Protein AF-A0A838W047-F1 (afdb_monomer)

Foldseek 3Di:
DPPCPDPVVVVVVLVVLLVLLLLLLLLLLQLVLLQCCLVPQCPPVVQKFQQCQPQPPPDPVSVVVSVVRSVVSNVVSVVSNVSSVVSNVVSVPPPPPRLCVVQPLLSQLSSLLSFLVNQQVCLCVCVPPVVSDASGPDPDRVVVSVCSNVVRHVVSNVSSVVSNVVRDPPPDD

Solvent-accessible surface area (backbone atoms only — not comparable to full-atom values): 8596 Å² total; per-residue (Å²): 134,82,84,78,74,52,71,66,58,55,54,50,54,51,51,53,43,50,52,35,42,50,50,11,27,22,30,34,13,32,12,47,39,47,46,48,43,47,49,48,38,36,63,70,64,53,35,34,39,68,35,35,63,74,44,58,63,84,44,72,66,38,35,52,55,30,51,51,48,40,50,51,51,46,51,51,20,48,52,40,27,50,53,10,50,53,33,38,50,58,37,65,72,42,92,61,85,48,68,53,77,73,31,60,50,34,39,52,10,33,20,28,34,20,20,7,49,40,37,38,53,47,44,47,44,34,44,66,70,64,47,28,25,44,69,40,80,55,102,77,33,63,71,50,43,51,47,42,34,46,57,52,5,48,48,28,33,51,52,10,52,52,30,46,63,71,54,59,81,78,80,82,127

pLDDT: mean 85.58, std 13.27, range [42.34, 98.31]

Mean predicted aligned error: 7.21 Å

Sequence (173 aa):
MANNVNENDYRLGENVNRRKSTASAILIGIGLAGLIDIIIFHAILQWHHTSSNIIIPNTIESLQMNLVHDGAFLAFSLIITIAGIILLWNASSSNNKNSLLSNKRSFMGFILIGFGGFNVIEGIINHHLLEMHHVIDVANPLAFDITFLVVGGLAFLVTGSILLRSGKPQLKS

Nearest PDB structures (foldseek):
  7uwa-assembly1_m  TM=3.644E-01  e=7.469E+00  Citrus x limon

Secondary structure (DSSP, 8-state):
------HHHHHHHHHHHHHHHHHHHHHHHHHHHHHHHIIIIIIIS-S--TTTTTS---SHHHHHHHHHHHHHHHHHHHHHHHHHHHHHHHHHSSSS--HHHH-HHHHHHHHHHHHHHHHHHHIIIIIIIS-S--SS-SS--HHHHHHIIIIIIIHHHHHHHHHHHTTS-----

Radius of gyration: 20.34 Å; Cα contacts (8 Å, |Δi|>4): 243; chai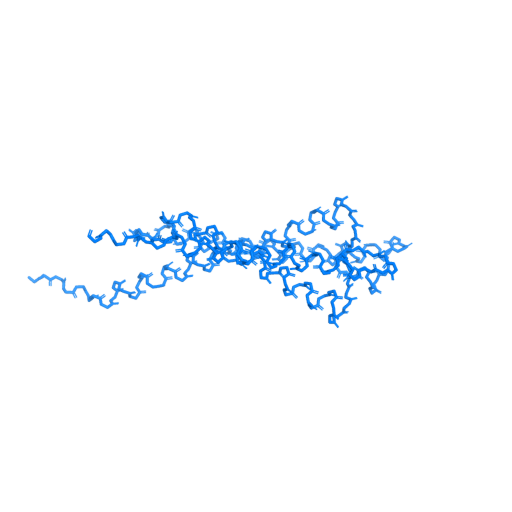ns: 1; bounding box: 53×31×70 Å

Structure (mmCIF, N/CA/C/O backbone):
data_AF-A0A838W047-F1
#
_entry.id   AF-A0A838W047-F1
#
loop_
_atom_site.group_PDB
_atom_site.id
_atom_site.type_symbol
_atom_site.label_atom_id
_atom_site.label_alt_id
_atom_site.label_comp_id
_atom_site.label_asym_id
_atom_site.label_entity_id
_atom_site.label_seq_id
_atom_site.pdbx_PDB_ins_code
_atom_site.Cartn_x
_atom_site.Cartn_y
_atom_site.Cartn_z
_atom_site.occupancy
_atom_site.B_iso_or_equiv
_atom_site.auth_seq_id
_atom_site.auth_comp_id
_atom_site.auth_asym_id
_atom_site.auth_atom_id
_atom_site.pdbx_PDB_model_num
ATOM 1 N N . MET A 1 1 ? -19.870 18.155 46.124 1.00 45.88 1 MET A N 1
ATOM 2 C CA . MET A 1 1 ? -19.888 18.606 44.717 1.00 45.88 1 MET A CA 1
ATOM 3 C C . MET A 1 1 ? -19.296 17.493 43.871 1.00 45.88 1 MET A C 1
ATOM 5 O O . MET A 1 1 ? -18.084 17.348 43.837 1.00 45.88 1 MET A O 1
ATOM 9 N N . ALA A 1 2 ? -20.141 16.628 43.309 1.00 48.25 2 ALA A N 1
ATOM 10 C CA . ALA A 1 2 ? -19.683 15.596 42.387 1.00 48.25 2 ALA A CA 1
ATOM 11 C C . ALA A 1 2 ? -19.338 16.275 41.057 1.00 48.25 2 ALA A C 1
ATOM 13 O O . ALA A 1 2 ? -20.167 17.001 40.510 1.00 48.25 2 ALA A O 1
ATOM 14 N N . ASN A 1 3 ? -18.102 16.088 40.593 1.00 52.97 3 ASN A N 1
ATOM 15 C CA . ASN A 1 3 ? -17.636 16.569 39.300 1.00 52.97 3 ASN A CA 1
ATOM 16 C C . ASN A 1 3 ? -18.537 15.991 38.210 1.00 52.97 3 ASN A C 1
ATOM 18 O O . ASN A 1 3 ? -18.455 14.808 37.886 1.00 52.97 3 ASN A O 1
ATOM 22 N N . ASN A 1 4 ? -19.396 16.842 37.660 1.00 57.03 4 ASN A N 1
ATOM 23 C CA . ASN A 1 4 ? -20.220 16.554 36.500 1.00 57.03 4 ASN A CA 1
ATOM 24 C C . ASN A 1 4 ? -19.309 16.632 35.265 1.00 57.03 4 ASN A C 1
ATOM 26 O O . ASN A 1 4 ? -19.393 17.567 34.472 1.00 57.03 4 ASN A O 1
ATOM 30 N N . VAL A 1 5 ? -18.331 15.721 35.176 1.00 62.81 5 VAL A N 1
ATOM 31 C CA . VAL A 1 5 ? -17.528 15.574 33.963 1.00 62.81 5 VAL A CA 1
ATOM 32 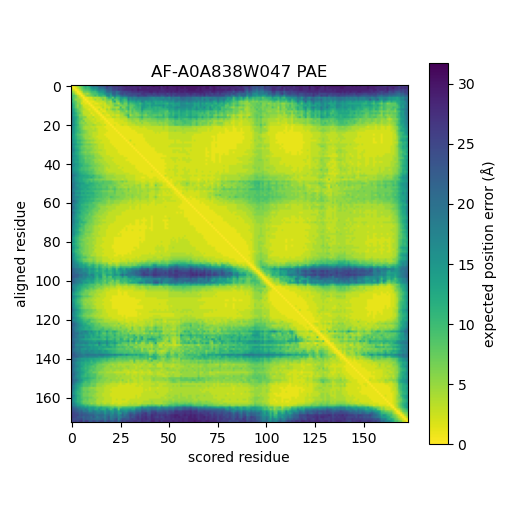C C . VAL A 1 5 ? -18.517 15.195 32.870 1.00 62.81 5 VAL A C 1
ATOM 34 O O . VAL A 1 5 ? -19.205 14.180 32.965 1.00 62.81 5 VAL A O 1
ATOM 37 N N . ASN A 1 6 ? -18.665 16.095 31.906 1.00 73.44 6 ASN A N 1
ATOM 38 C CA . ASN A 1 6 ? -19.769 16.114 30.966 1.00 73.44 6 ASN A CA 1
ATOM 39 C C . ASN A 1 6 ? -19.733 14.823 30.136 1.00 73.44 6 ASN A C 1
ATOM 41 O O . ASN A 1 6 ? -18.725 14.520 29.502 1.00 73.44 6 ASN A O 1
ATOM 45 N N . GLU A 1 7 ? -20.821 14.053 30.118 1.00 72.75 7 GLU A N 1
ATOM 46 C CA . GLU A 1 7 ? -20.932 12.808 29.336 1.00 72.75 7 GLU A CA 1
ATOM 47 C C . GLU A 1 7 ? -20.565 13.030 27.851 1.00 72.75 7 GLU A C 1
ATOM 49 O O . GLU A 1 7 ? -20.013 12.157 27.177 1.00 72.75 7 GLU A O 1
ATOM 54 N N . ASN A 1 8 ? -20.785 14.256 27.367 1.00 77.19 8 ASN A N 1
ATOM 55 C CA . ASN A 1 8 ? -20.385 14.721 26.044 1.00 77.19 8 ASN A CA 1
ATOM 56 C C . ASN A 1 8 ? -18.862 14.696 25.811 1.00 77.19 8 ASN A C 1
ATOM 58 O O . ASN A 1 8 ? -18.430 14.292 24.731 1.00 77.19 8 ASN A O 1
ATOM 62 N N . ASP A 1 9 ? -18.047 15.054 26.808 1.00 75.38 9 ASP A N 1
ATOM 63 C CA . ASP A 1 9 ? -16.582 15.088 26.689 1.00 75.38 9 ASP A CA 1
ATOM 64 C C . ASP A 1 9 ? -16.005 13.672 26.575 1.00 75.38 9 ASP A C 1
ATOM 66 O O . ASP A 1 9 ? -15.109 13.414 25.764 1.00 75.38 9 ASP A O 1
ATOM 70 N N . TYR A 1 10 ? -16.581 12.717 27.314 1.00 75.94 10 TYR A N 1
ATOM 71 C CA . TYR A 1 10 ? -16.221 11.302 27.205 1.00 75.94 10 TYR A CA 1
ATOM 72 C C . TYR A 1 10 ? -16.534 10.743 25.816 1.00 75.94 10 TYR A C 1
ATOM 74 O O . TYR A 1 10 ? -15.669 10.126 25.187 1.00 75.94 10 TYR A O 1
ATOM 82 N N . ARG A 1 11 ? -17.740 11.006 25.295 1.00 74.25 11 ARG A N 1
ATOM 83 C CA . ARG A 1 11 ? -18.150 10.550 23.956 1.00 74.25 11 ARG A CA 1
ATOM 84 C C . ARG A 1 11 ? -17.299 11.176 22.852 1.00 74.25 11 ARG A C 1
ATOM 86 O O . ARG A 1 11 ? -16.996 10.506 21.861 1.00 74.25 11 ARG A O 1
ATOM 93 N N . LEU A 1 12 ? -16.900 12.440 22.995 1.00 76.12 12 LEU A N 1
ATOM 94 C CA . LEU A 1 12 ? -16.018 13.104 22.035 1.00 76.12 12 LEU A CA 1
ATOM 95 C C . LEU A 1 12 ? -14.625 12.451 22.030 1.00 76.12 12 LEU A C 1
ATOM 97 O O . LEU A 1 12 ? -14.123 12.081 20.966 1.00 76.12 12 LEU A O 1
ATOM 101 N N . GLY A 1 13 ? -14.038 12.236 23.212 1.00 72.69 13 GLY A N 1
ATOM 102 C CA . GLY A 1 13 ? -12.735 11.584 23.368 1.00 72.69 13 GLY A CA 1
ATOM 103 C C . GLY A 1 13 ? -12.705 10.149 22.830 1.00 72.69 13 GLY A C 1
ATOM 104 O O . GLY A 1 13 ? -11.762 9.766 22.134 1.00 72.69 13 GLY A O 1
ATOM 105 N N . GLU A 1 14 ? -13.760 9.368 23.076 1.00 75.62 14 GLU A N 1
ATOM 106 C CA . GLU A 1 14 ? -13.890 8.002 22.557 1.00 75.62 14 GLU A CA 1
ATOM 107 C C . GLU A 1 14 ? -13.963 7.983 21.019 1.00 75.62 14 GLU A C 1
ATOM 109 O O . GLU A 1 14 ? -13.252 7.215 20.365 1.00 75.62 14 GLU A O 1
ATOM 114 N N . ASN A 1 15 ? -14.750 8.883 20.418 1.00 77.06 15 ASN A N 1
ATOM 115 C CA . ASN A 1 15 ? -14.853 9.001 18.962 1.00 77.06 15 ASN A CA 1
ATOM 116 C C . ASN A 1 15 ? -13.522 9.393 18.310 1.00 77.06 15 ASN A C 1
ATOM 118 O O . ASN A 1 15 ? -13.147 8.820 17.283 1.00 77.06 15 ASN A O 1
ATOM 122 N N . VAL A 1 16 ? -12.793 10.345 18.898 1.00 79.31 16 VAL A N 1
ATOM 123 C CA . VAL A 1 16 ? -11.473 10.763 18.403 1.00 79.31 16 VAL A CA 1
ATOM 124 C C . VAL A 1 16 ? -10.487 9.594 18.449 1.00 79.31 16 VAL A C 1
ATOM 126 O O . VAL A 1 16 ? -9.810 9.321 17.457 1.00 79.31 16 VAL A O 1
ATOM 129 N N . ASN A 1 17 ? -10.441 8.855 19.557 1.00 80.06 17 ASN A N 1
ATOM 130 C CA . ASN A 1 17 ? -9.559 7.695 19.705 1.00 80.06 17 ASN A CA 1
ATOM 131 C C . ASN A 1 17 ? -9.918 6.548 18.754 1.00 80.06 17 ASN A C 1
ATOM 133 O O . ASN A 1 17 ? -9.022 5.904 18.199 1.00 80.06 17 ASN A O 1
ATOM 137 N N . ARG A 1 18 ? -11.212 6.320 18.514 1.00 81.50 18 ARG A N 1
ATOM 138 C CA . ARG A 1 18 ? -11.686 5.327 17.549 1.00 81.50 18 ARG A CA 1
ATOM 139 C C . ARG A 1 18 ? -11.266 5.694 16.126 1.00 81.50 18 ARG A C 1
ATOM 141 O O . ARG A 1 18 ? -10.730 4.847 15.417 1.00 81.50 18 ARG A O 1
ATOM 148 N N . ARG A 1 19 ? -11.437 6.962 15.730 1.00 85.31 19 ARG A N 1
ATOM 149 C CA . ARG A 1 19 ? -10.995 7.472 14.419 1.00 85.31 19 ARG A CA 1
ATOM 150 C C . ARG A 1 19 ? -9.488 7.328 14.235 1.00 85.31 19 ARG A C 1
ATOM 152 O O . ARG A 1 19 ? -9.066 6.849 13.189 1.00 85.31 19 ARG A O 1
ATOM 159 N N . LYS A 1 20 ? -8.690 7.673 15.253 1.00 86.12 20 LYS A N 1
ATOM 160 C CA . LYS A 1 20 ? -7.228 7.492 15.228 1.00 86.12 20 LYS A CA 1
ATOM 161 C C . LYS A 1 20 ? -6.834 6.026 15.040 1.00 86.12 20 LYS A C 1
ATOM 163 O O . LYS A 1 20 ? -5.969 5.749 14.221 1.00 86.12 20 LYS A O 1
ATOM 168 N N . SER A 1 21 ? -7.499 5.097 15.731 1.00 88.44 21 SER A N 1
ATOM 169 C CA . SER A 1 21 ? -7.224 3.657 15.603 1.00 88.44 21 SER A CA 1
ATOM 170 C C . SER A 1 21 ? -7.645 3.076 14.245 1.00 88.44 21 SER A C 1
ATOM 172 O O . SER A 1 21 ? -6.960 2.211 13.702 1.00 88.44 21 SER A O 1
ATOM 174 N N . THR A 1 22 ? -8.751 3.550 13.668 1.00 92.19 22 THR A N 1
ATOM 175 C CA . THR A 1 22 ? -9.137 3.184 12.297 1.00 92.19 22 THR A CA 1
ATOM 176 C C . THR A 1 22 ? -8.135 3.731 11.286 1.00 92.19 22 THR A C 1
ATOM 178 O O . THR A 1 22 ? -7.647 2.980 10.446 1.00 92.19 22 THR A O 1
ATOM 181 N N . ALA A 1 23 ? -7.795 5.018 11.389 1.00 93.88 23 ALA A N 1
ATOM 182 C CA . ALA A 1 23 ? -6.833 5.661 10.502 1.00 93.88 23 ALA A CA 1
ATOM 183 C C . ALA A 1 23 ? -5.459 4.984 10.580 1.00 93.88 23 ALA A C 1
ATOM 185 O O . ALA A 1 23 ? -4.863 4.715 9.544 1.00 93.88 23 ALA A O 1
ATOM 186 N N . SER A 1 24 ? -4.989 4.629 11.782 1.00 95.12 24 SER A N 1
ATOM 187 C CA . SER A 1 24 ? -3.716 3.926 11.947 1.00 95.12 24 SER A CA 1
ATOM 188 C C . SER A 1 24 ? -3.699 2.587 11.213 1.00 95.12 24 SER A C 1
ATOM 190 O O . SER A 1 24 ? -2.744 2.294 10.506 1.00 95.12 24 SER A O 1
ATOM 192 N N . ALA A 1 25 ? -4.763 1.787 11.345 1.00 95.56 25 ALA A N 1
ATOM 193 C CA . ALA A 1 25 ? -4.863 0.489 10.682 1.00 95.56 25 ALA A CA 1
ATOM 194 C C . ALA A 1 25 ? -4.879 0.626 9.152 1.00 95.56 25 ALA A C 1
ATOM 196 O O . ALA A 1 25 ? -4.156 -0.090 8.467 1.00 95.56 25 ALA A O 1
ATOM 197 N N . ILE A 1 26 ? -5.656 1.576 8.624 1.00 97.31 26 ILE A N 1
ATOM 198 C CA . ILE A 1 26 ? -5.739 1.827 7.179 1.00 97.31 26 ILE A CA 1
ATOM 199 C C . ILE A 1 26 ? -4.388 2.294 6.629 1.00 97.31 26 ILE A C 1
ATOM 201 O O . ILE A 1 26 ? -3.931 1.746 5.633 1.00 97.31 26 ILE A O 1
ATOM 205 N N . LEU A 1 27 ? -3.723 3.255 7.283 1.00 97.94 27 LEU A N 1
ATOM 206 C CA . LEU A 1 27 ? -2.410 3.745 6.843 1.00 97.94 27 LEU A CA 1
ATOM 207 C C . LEU A 1 27 ? -1.343 2.649 6.889 1.00 97.94 27 LEU A C 1
ATOM 209 O O . LEU A 1 27 ? -0.553 2.543 5.959 1.00 97.94 27 LEU A O 1
ATOM 213 N N . ILE A 1 28 ? -1.347 1.802 7.923 1.00 97.94 28 ILE A N 1
ATOM 214 C CA . ILE A 1 28 ? -0.470 0.624 7.972 1.00 97.94 28 ILE A CA 1
ATOM 215 C C . ILE A 1 28 ? -0.760 -0.301 6.784 1.00 97.94 28 ILE A C 1
ATOM 217 O O . ILE A 1 28 ? 0.173 -0.751 6.136 1.00 97.94 28 ILE A O 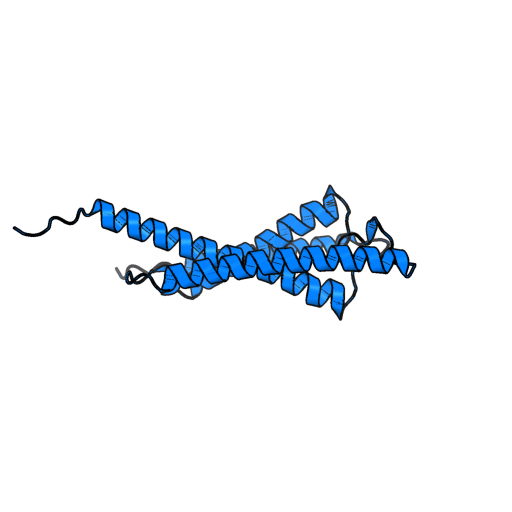1
ATOM 221 N N . GLY A 1 29 ? -2.032 -0.557 6.465 1.00 98.00 29 GLY A N 1
ATOM 222 C CA . GLY A 1 29 ? -2.418 -1.362 5.303 1.00 98.00 29 GLY A CA 1
ATOM 223 C C . GLY A 1 29 ? -1.918 -0.797 3.974 1.00 98.00 29 GLY A C 1
ATOM 224 O O . GLY A 1 29 ? -1.324 -1.531 3.193 1.00 98.00 29 GLY A O 1
ATOM 225 N N . ILE A 1 30 ? -2.114 0.505 3.750 1.00 98.19 30 ILE A N 1
ATOM 226 C CA . ILE A 1 30 ? -1.642 1.221 2.554 1.00 98.19 30 ILE A CA 1
ATOM 227 C C . ILE A 1 30 ? -0.118 1.133 2.445 1.00 98.19 30 ILE A C 1
ATOM 229 O O . ILE A 1 30 ? 0.414 0.749 1.409 1.00 98.19 30 ILE A O 1
ATOM 233 N N . GLY A 1 31 ? 0.585 1.465 3.528 1.00 97.81 31 GLY A N 1
ATOM 234 C CA . GLY A 1 31 ? 2.041 1.438 3.561 1.00 97.81 31 GLY A CA 1
ATOM 235 C C . GLY A 1 31 ? 2.606 0.034 3.340 1.00 97.81 31 GLY A C 1
ATOM 236 O O . GLY A 1 31 ? 3.548 -0.129 2.574 1.00 97.81 31 GLY A O 1
ATOM 237 N N . LEU A 1 32 ? 1.992 -0.995 3.935 1.00 97.81 32 LEU A N 1
ATOM 238 C CA . LEU A 1 32 ? 2.373 -2.390 3.704 1.00 97.81 32 LEU A CA 1
ATOM 239 C C . LEU A 1 32 ? 2.153 -2.826 2.257 1.00 97.81 32 LEU A C 1
ATOM 241 O O . LEU A 1 32 ? 2.977 -3.577 1.750 1.00 97.81 32 LEU A O 1
ATOM 245 N N . ALA A 1 33 ? 1.080 -2.380 1.601 1.00 97.19 33 ALA A N 1
ATOM 246 C CA . ALA A 1 33 ? 0.855 -2.694 0.194 1.00 97.19 33 ALA A CA 1
ATOM 247 C C . ALA A 1 33 ? 1.988 -2.151 -0.678 1.00 97.19 33 ALA A C 1
ATOM 249 O O . ALA A 1 33 ? 2.652 -2.943 -1.338 1.00 97.19 33 ALA A O 1
ATOM 250 N N . GLY A 1 34 ? 2.305 -0.857 -0.567 1.00 96.25 34 GLY A N 1
ATOM 251 C CA . GLY A 1 34 ? 3.412 -0.262 -1.323 1.00 96.25 34 GLY A CA 1
ATOM 252 C C . GLY A 1 34 ? 4.791 -0.834 -0.964 1.00 96.25 34 GLY A C 1
ATOM 253 O O . GLY A 1 34 ? 5.640 -1.007 -1.832 1.00 96.25 34 GLY A O 1
ATOM 254 N N . LEU A 1 35 ? 5.029 -1.198 0.305 1.00 97.19 35 LEU A N 1
ATOM 255 C CA . LEU A 1 35 ? 6.279 -1.850 0.719 1.00 97.19 35 LEU A CA 1
ATOM 256 C C . LEU A 1 35 ? 6.415 -3.275 0.169 1.00 97.19 35 LEU A C 1
ATOM 258 O O . LEU A 1 35 ? 7.506 -3.682 -0.222 1.00 97.19 35 LEU A O 1
ATOM 262 N N . ILE A 1 36 ? 5.337 -4.059 0.174 1.00 96.50 36 ILE A N 1
ATOM 263 C CA . ILE A 1 36 ? 5.363 -5.402 -0.415 1.00 96.50 36 ILE A CA 1
ATOM 264 C C . ILE A 1 36 ? 5.559 -5.290 -1.921 1.00 96.50 36 ILE A C 1
ATOM 266 O O . ILE A 1 36 ? 6.348 -6.049 -2.471 1.00 96.50 36 ILE A O 1
ATOM 270 N N . ASP A 1 37 ? 4.893 -4.334 -2.556 1.00 94.25 37 ASP A N 1
ATOM 271 C CA . ASP A 1 37 ? 4.978 -4.105 -3.990 1.00 94.25 37 ASP A CA 1
ATOM 272 C C . ASP A 1 37 ? 6.416 -3.813 -4.439 1.00 94.25 37 ASP A C 1
ATOM 274 O O . ASP A 1 37 ? 7.010 -4.565 -5.216 1.00 94.25 37 ASP A O 1
ATOM 278 N N . ILE A 1 38 ? 7.057 -2.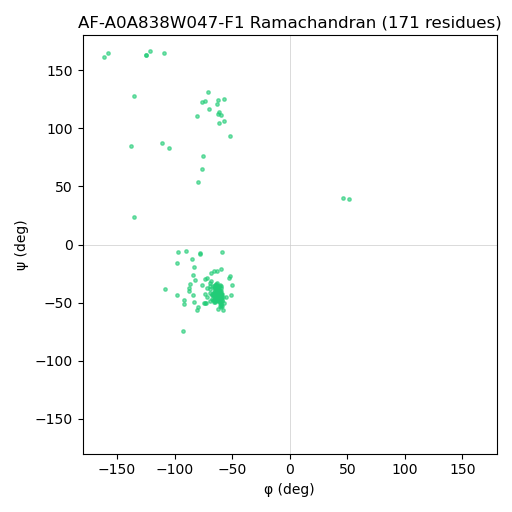831 -3.799 1.00 95.56 38 ILE A N 1
ATOM 279 C CA . ILE A 1 38 ? 8.438 -2.474 -4.126 1.00 95.56 38 ILE A CA 1
ATOM 280 C C . ILE A 1 38 ? 9.439 -3.600 -3.814 1.00 95.56 38 ILE A C 1
ATOM 282 O O . ILE A 1 38 ? 10.389 -3.824 -4.562 1.00 95.56 38 ILE A O 1
ATOM 286 N N . ILE A 1 39 ? 9.254 -4.350 -2.724 1.00 95.75 39 ILE A N 1
ATOM 287 C CA . ILE A 1 39 ? 10.187 -5.428 -2.364 1.00 95.75 39 ILE A CA 1
ATOM 288 C C . ILE A 1 39 ? 10.005 -6.628 -3.295 1.00 95.75 39 ILE A C 1
ATOM 290 O O . ILE A 1 39 ? 10.981 -7.168 -3.814 1.00 95.75 39 ILE A O 1
ATOM 294 N N . ILE A 1 40 ? 8.766 -7.080 -3.474 1.00 95.44 40 ILE A N 1
ATOM 295 C CA . ILE A 1 40 ? 8.475 -8.319 -4.187 1.00 95.44 40 ILE A CA 1
ATOM 296 C C . ILE A 1 40 ? 8.527 -8.087 -5.693 1.00 95.44 40 ILE A C 1
ATOM 298 O O . ILE A 1 40 ? 9.269 -8.796 -6.368 1.00 95.44 40 ILE A O 1
ATOM 302 N N . PHE A 1 41 ? 7.783 -7.118 -6.222 1.00 93.00 41 PHE A N 1
ATOM 303 C CA . PHE A 1 41 ? 7.615 -6.969 -7.665 1.00 93.00 41 PHE A CA 1
ATOM 304 C C . PHE A 1 41 ? 8.709 -6.124 -8.309 1.00 93.00 41 PHE A C 1
ATOM 306 O O . PHE A 1 41 ? 9.219 -6.533 -9.349 1.00 93.00 41 PHE A O 1
ATOM 313 N N . HIS A 1 42 ? 9.151 -5.041 -7.666 1.00 94.06 42 HIS A N 1
ATOM 314 C CA . HIS A 1 42 ? 10.193 -4.185 -8.243 1.00 94.06 42 HIS A CA 1
ATOM 315 C C . HIS A 1 42 ? 11.612 -4.705 -7.974 1.00 94.06 42 HIS A C 1
ATOM 317 O O . HIS A 1 42 ? 12.447 -4.716 -8.873 1.00 94.06 42 HIS A O 1
ATOM 323 N N . ALA A 1 43 ? 11.915 -5.154 -6.750 1.00 94.12 43 ALA A N 1
ATOM 324 C CA . ALA A 1 43 ? 13.286 -5.525 -6.380 1.00 94.12 43 ALA A CA 1
ATOM 325 C C . ALA A 1 43 ? 13.616 -7.012 -6.603 1.00 94.12 43 ALA A C 1
ATOM 327 O O . ALA A 1 43 ? 14.647 -7.332 -7.202 1.00 94.12 43 ALA A O 1
ATOM 328 N N . ILE A 1 44 ? 12.780 -7.928 -6.099 1.00 94.69 44 ILE A N 1
ATOM 329 C CA . ILE A 1 44 ? 13.053 -9.375 -6.165 1.00 94.69 44 ILE A CA 1
ATOM 330 C C . ILE A 1 44 ? 12.697 -9.938 -7.537 1.00 94.69 44 ILE A C 1
ATOM 332 O O . ILE A 1 44 ? 13.531 -10.577 -8.175 1.00 94.69 44 ILE A O 1
ATOM 336 N N . LEU A 1 45 ? 11.448 -9.746 -7.959 1.00 92.62 45 LEU A N 1
ATOM 337 C CA . LEU A 1 45 ? 10.933 -10.313 -9.200 1.00 92.62 45 LEU A CA 1
ATOM 338 C C . LEU A 1 45 ? 11.271 -9.452 -10.416 1.00 92.62 45 LEU A C 1
ATOM 340 O O . LEU A 1 45 ? 11.376 -9.998 -11.512 1.00 92.62 45 LEU A O 1
ATOM 344 N N . GLN A 1 46 ? 11.462 -8.144 -10.211 1.00 91.94 46 GLN A N 1
ATOM 345 C CA . GLN A 1 46 ? 11.760 -7.159 -11.257 1.00 91.94 46 GLN A CA 1
ATOM 346 C C . GLN A 1 46 ? 10.760 -7.236 -12.416 1.00 91.94 46 GLN A C 1
ATOM 348 O O . GLN A 1 46 ? 11.128 -7.170 -13.586 1.00 91.94 46 GLN A O 1
ATOM 353 N N . TRP A 1 47 ? 9.486 -7.459 -12.094 1.00 92.38 47 TRP A N 1
ATOM 354 C CA . TRP A 1 47 ? 8.432 -7.589 -13.100 1.00 92.38 47 TRP A CA 1
ATOM 355 C C . TRP A 1 47 ? 8.059 -6.250 -13.727 1.00 92.38 47 TRP A C 1
ATOM 357 O O . TRP A 1 47 ? 7.649 -6.224 -14.887 1.00 92.38 47 TRP A O 1
ATOM 367 N N . HIS A 1 48 ? 8.214 -5.176 -12.955 1.00 91.62 48 HIS A N 1
ATOM 368 C CA . HIS A 1 48 ? 8.003 -3.801 -13.370 1.00 91.62 48 HIS A CA 1
ATOM 369 C C . HIS A 1 48 ? 8.772 -2.843 -12.456 1.00 91.62 48 HIS A C 1
ATOM 371 O O . HIS A 1 48 ? 9.209 -3.213 -11.365 1.00 91.62 48 HIS A O 1
ATOM 377 N N . 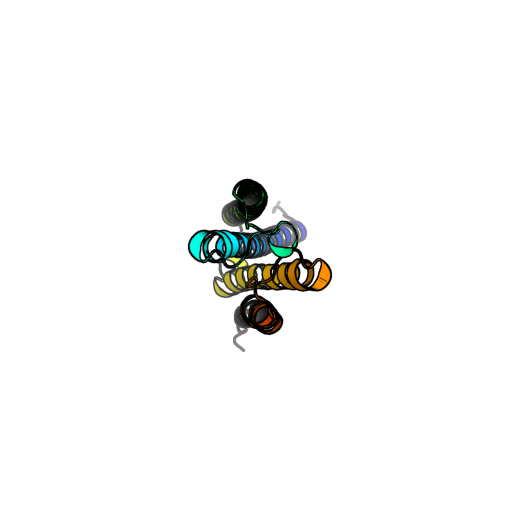HIS A 1 49 ? 8.915 -1.602 -12.914 1.00 91.88 49 HIS A N 1
ATOM 378 C CA . HIS A 1 49 ? 9.353 -0.473 -12.099 1.00 91.88 49 HIS A CA 1
ATOM 379 C C . HIS A 1 49 ? 8.283 0.616 -12.130 1.00 91.88 49 HIS A C 1
ATOM 381 O O . HIS A 1 49 ? 7.420 0.621 -13.000 1.00 91.88 49 HIS A O 1
ATOM 387 N N . THR A 1 50 ? 8.376 1.605 -11.241 1.00 89.00 50 THR A N 1
ATOM 388 C CA . THR A 1 50 ? 7.376 2.682 -11.101 1.00 89.00 50 THR A CA 1
ATOM 389 C C . THR A 1 50 ? 7.056 3.394 -12.427 1.00 89.00 50 THR A C 1
ATOM 391 O O . THR A 1 50 ? 5.972 3.953 -12.598 1.00 89.00 50 THR A O 1
ATOM 394 N N . SER A 1 51 ? 7.999 3.418 -13.373 1.00 88.56 51 SER A N 1
ATOM 395 C CA . SER A 1 51 ? 7.846 4.083 -14.670 1.00 88.56 51 SER A CA 1
ATOM 396 C C . SER A 1 51 ? 8.332 3.235 -15.843 1.00 88.56 51 SER A C 1
ATOM 398 O O . SER A 1 51 ? 8.694 3.803 -16.873 1.00 88.56 51 SER A O 1
ATOM 400 N N . SER A 1 52 ? 8.370 1.906 -15.713 1.00 87.56 52 SER A N 1
ATOM 401 C CA . SER A 1 52 ? 9.018 1.035 -16.704 1.00 87.56 52 SER A CA 1
ATOM 402 C C . SER A 1 52 ? 8.342 1.024 -18.076 1.00 87.56 52 SER A C 1
ATOM 404 O O . SER A 1 52 ? 9.019 0.764 -19.071 1.00 87.56 52 SER A O 1
ATOM 406 N N . ASN A 1 53 ? 7.057 1.380 -18.166 1.00 87.06 53 ASN A N 1
ATOM 407 C CA . ASN A 1 53 ? 6.356 1.475 -19.450 1.00 87.06 53 ASN A CA 1
ATOM 408 C C . ASN A 1 53 ? 6.597 2.820 -20.169 1.00 87.06 53 ASN A C 1
ATOM 410 O O . ASN A 1 53 ? 6.448 2.917 -21.384 1.00 87.06 53 ASN A O 1
ATOM 414 N N . ILE A 1 54 ? 7.036 3.855 -19.443 1.00 86.12 54 ILE A N 1
ATOM 415 C CA . ILE A 1 54 ? 7.385 5.171 -20.012 1.00 86.12 54 ILE A CA 1
ATOM 416 C C . ILE A 1 54 ? 8.898 5.283 -20.236 1.00 86.12 54 ILE A C 1
ATOM 418 O O . ILE A 1 54 ? 9.358 5.768 -21.270 1.00 86.12 54 ILE A O 1
ATOM 422 N N . ILE A 1 55 ? 9.682 4.834 -19.259 1.00 87.56 55 ILE A N 1
ATOM 423 C CA . ILE A 1 55 ? 11.142 4.810 -19.267 1.00 87.56 55 ILE A CA 1
ATOM 424 C C . ILE A 1 55 ? 11.556 3.346 -19.337 1.00 87.56 55 ILE A C 1
ATOM 426 O O . ILE A 1 55 ? 11.773 2.696 -18.317 1.00 87.56 55 ILE A O 1
ATOM 430 N N . ILE A 1 56 ? 11.663 2.826 -20.556 1.00 90.31 56 ILE A N 1
ATOM 431 C CA . ILE A 1 56 ? 11.974 1.414 -20.789 1.00 90.31 56 ILE A CA 1
ATOM 432 C C . ILE A 1 56 ? 13.374 1.109 -20.223 1.00 90.31 56 ILE A C 1
ATOM 434 O O . ILE A 1 56 ? 14.344 1.718 -20.678 1.00 90.31 56 ILE A O 1
ATOM 438 N N . PRO A 1 57 ? 13.528 0.176 -19.263 1.00 88.88 57 PRO A N 1
ATOM 439 C CA . PRO A 1 57 ? 14.795 -0.092 -18.578 1.00 88.88 57 PRO A CA 1
ATOM 440 C C . PRO A 1 57 ? 15.744 -0.975 -19.417 1.00 88.88 57 PRO A C 1
ATOM 442 O O . PRO A 1 57 ? 16.222 -2.010 -18.964 1.00 88.88 57 PRO A O 1
ATOM 445 N N . ASN A 1 58 ? 16.029 -0.582 -20.663 1.00 92.06 58 ASN A N 1
ATOM 446 C CA . ASN A 1 58 ? 16.896 -1.326 -21.590 1.00 92.06 58 ASN A CA 1
ATOM 447 C C . ASN A 1 58 ? 18.353 -0.821 -21.629 1.00 92.06 58 ASN A C 1
ATOM 449 O O . ASN A 1 58 ? 19.211 -1.441 -22.259 1.00 92.06 58 ASN A O 1
ATOM 453 N N . THR A 1 59 ? 18.645 0.286 -20.945 1.00 94.44 59 THR A N 1
ATOM 454 C CA . THR A 1 59 ? 19.994 0.824 -20.726 1.00 94.44 59 THR A CA 1
ATOM 455 C C . THR A 1 59 ? 20.270 1.020 -19.233 1.00 94.44 59 THR A C 1
ATOM 457 O O . THR A 1 59 ? 19.349 1.076 -18.415 1.00 94.44 59 THR A O 1
ATOM 460 N N . ILE A 1 60 ? 21.548 1.169 -18.863 1.00 94.50 60 ILE A N 1
ATOM 461 C CA . ILE A 1 60 ? 21.943 1.454 -17.473 1.00 94.50 60 ILE A CA 1
ATOM 462 C C . ILE A 1 60 ? 21.346 2.785 -16.997 1.00 94.50 60 ILE A C 1
ATOM 464 O O . ILE A 1 60 ? 20.873 2.869 -15.869 1.00 94.50 60 ILE A O 1
ATOM 468 N N . GLU A 1 61 ? 21.329 3.807 -17.853 1.00 94.81 61 GLU A N 1
ATOM 469 C CA . GLU A 1 61 ? 20.788 5.128 -17.515 1.00 94.81 61 GLU A CA 1
ATOM 470 C C . GLU A 1 61 ? 19.276 5.068 -17.256 1.00 94.81 61 GLU A C 1
ATOM 472 O O . GLU A 1 61 ? 18.806 5.498 -16.202 1.00 94.81 61 GLU A O 1
ATOM 477 N N . SER A 1 62 ? 18.512 4.449 -18.163 1.00 93.25 62 SER A N 1
ATOM 478 C CA . SER A 1 62 ? 17.066 4.258 -17.984 1.00 93.25 62 SER A CA 1
ATOM 479 C C . SER A 1 62 ? 16.736 3.412 -16.752 1.00 93.25 62 SER A C 1
ATOM 481 O O . SER A 1 62 ? 15.748 3.671 -16.065 1.00 93.25 62 SER A O 1
ATOM 483 N N . LEU A 1 63 ? 17.569 2.415 -16.435 1.00 93.88 63 LEU A N 1
ATOM 484 C CA . LEU A 1 63 ? 17.405 1.608 -15.229 1.00 93.88 63 LEU A CA 1
ATOM 485 C C . LEU A 1 63 ? 17.663 2.445 -13.970 1.00 93.88 63 LEU A C 1
ATOM 487 O O . LEU A 1 63 ? 16.881 2.385 -13.029 1.00 93.88 63 LEU A O 1
ATOM 491 N N . GLN A 1 64 ? 18.712 3.272 -13.955 1.00 95.38 64 GLN A N 1
ATOM 492 C CA . GLN A 1 64 ? 18.997 4.168 -12.832 1.00 95.38 64 GLN A CA 1
ATOM 493 C C . GLN A 1 64 ? 17.847 5.146 -12.568 1.00 95.38 64 GLN A C 1
ATOM 495 O O . GLN A 1 64 ? 17.501 5.365 -11.409 1.00 95.38 64 GLN A O 1
ATOM 500 N N . MET A 1 65 ? 17.214 5.687 -13.613 1.00 94.00 65 MET A N 1
ATOM 501 C CA . MET A 1 65 ? 16.031 6.543 -13.456 1.00 94.00 65 MET A CA 1
ATOM 502 C C . MET A 1 65 ? 14.854 5.788 -12.823 1.00 94.00 65 MET A C 1
ATOM 504 O O . MET A 1 65 ? 14.254 6.283 -11.869 1.00 94.00 65 MET A O 1
ATOM 508 N N . ASN A 1 66 ? 14.572 4.565 -13.281 1.00 93.75 66 ASN A N 1
ATOM 509 C CA . ASN A 1 66 ? 13.543 3.716 -12.675 1.00 93.75 66 ASN A CA 1
ATOM 510 C C . ASN A 1 66 ? 13.841 3.405 -11.203 1.00 93.75 66 ASN A C 1
ATOM 512 O O . ASN A 1 66 ? 12.953 3.525 -10.365 1.00 93.75 66 ASN A O 1
ATOM 516 N N . LEU A 1 67 ? 15.098 3.111 -10.859 1.00 95.06 67 LEU A N 1
ATOM 517 C CA . LEU A 1 67 ? 15.512 2.880 -9.472 1.00 95.06 67 LEU A CA 1
ATOM 518 C C . LEU A 1 67 ? 15.337 4.122 -8.585 1.00 95.06 67 LEU A C 1
ATOM 520 O O . LEU A 1 67 ? 15.021 3.994 -7.402 1.00 95.06 67 LEU A O 1
ATOM 524 N N . VAL A 1 68 ? 15.518 5.329 -9.130 1.00 96.38 68 VAL A N 1
ATOM 525 C CA . VAL A 1 68 ? 15.227 6.575 -8.403 1.00 96.38 68 VAL A CA 1
ATOM 526 C C . VAL A 1 68 ? 13.728 6.708 -8.141 1.00 96.38 68 VAL A C 1
ATOM 528 O O . VAL A 1 68 ? 13.336 7.057 -7.026 1.00 96.38 68 VAL A O 1
ATOM 531 N N . HIS A 1 69 ? 12.887 6.407 -9.133 1.00 94.69 69 HIS A N 1
ATOM 532 C CA . HIS A 1 69 ? 11.432 6.456 -8.978 1.00 94.69 69 HIS A CA 1
ATOM 533 C C . HIS A 1 69 ? 10.940 5.405 -7.970 1.00 94.69 69 HIS A C 1
ATOM 535 O O . HIS A 1 69 ? 10.168 5.733 -7.070 1.00 94.69 69 HIS A O 1
ATOM 541 N N . ASP A 1 70 ? 11.481 4.189 -8.033 1.00 95.25 70 ASP A N 1
ATOM 542 C CA . ASP A 1 70 ? 11.247 3.122 -7.059 1.00 95.25 70 ASP A CA 1
ATOM 543 C C . ASP A 1 70 ? 11.681 3.526 -5.646 1.00 95.25 70 ASP A C 1
ATOM 545 O O . ASP A 1 70 ? 10.961 3.310 -4.672 1.00 95.25 70 ASP A O 1
ATOM 549 N N . GLY A 1 71 ? 12.840 4.176 -5.517 1.00 96.62 71 GLY A N 1
ATOM 550 C CA . GLY A 1 71 ? 13.317 4.713 -4.245 1.00 96.62 71 GLY A CA 1
ATOM 551 C C . GLY A 1 71 ? 12.386 5.785 -3.670 1.00 96.62 71 GLY A C 1
ATOM 552 O O . GLY A 1 71 ? 12.132 5.805 -2.463 1.00 96.62 71 GLY A O 1
ATOM 553 N N . ALA A 1 72 ? 11.833 6.653 -4.520 1.00 96.62 72 ALA A N 1
ATOM 554 C CA . ALA A 1 72 ? 10.845 7.648 -4.108 1.00 96.62 72 ALA A CA 1
ATOM 555 C C . ALA A 1 72 ? 9.532 6.988 -3.651 1.00 96.62 72 ALA A C 1
ATOM 557 O O . ALA A 1 72 ? 8.977 7.372 -2.617 1.00 96.62 72 ALA A O 1
ATOM 558 N N . PHE A 1 73 ? 9.071 5.960 -4.367 1.00 94.69 73 PHE A N 1
ATOM 559 C CA . PHE A 1 73 ? 7.894 5.178 -3.994 1.00 94.69 73 PHE A CA 1
ATOM 560 C C . PHE A 1 73 ? 8.091 4.417 -2.672 1.00 94.69 73 PHE A C 1
ATOM 562 O O . PHE A 1 73 ? 7.217 4.441 -1.799 1.00 94.69 73 PHE A O 1
ATOM 569 N N . LEU A 1 74 ? 9.275 3.835 -2.460 1.00 96.81 74 LEU A N 1
ATOM 570 C CA . LEU A 1 74 ? 9.675 3.228 -1.189 1.00 96.81 74 LEU A CA 1
ATOM 571 C C .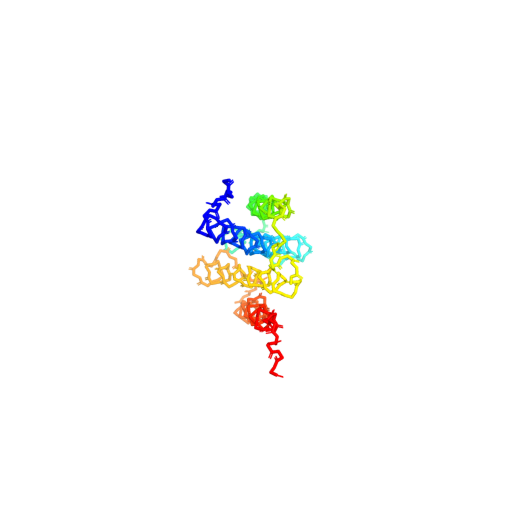 LEU A 1 74 ? 9.631 4.247 -0.046 1.00 96.81 74 LEU A C 1
ATOM 573 O O . LEU A 1 74 ? 9.051 3.972 1.006 1.00 96.81 74 LEU A O 1
ATOM 577 N N . ALA A 1 75 ? 10.226 5.427 -0.240 1.00 97.56 75 ALA A N 1
ATOM 578 C CA . ALA A 1 75 ? 10.245 6.479 0.772 1.00 97.56 75 ALA A CA 1
ATOM 579 C C . ALA A 1 75 ? 8.825 6.937 1.135 1.00 97.56 75 ALA A C 1
ATOM 581 O O . ALA A 1 75 ? 8.499 7.063 2.318 1.00 97.56 75 ALA A O 1
ATOM 582 N N . PHE A 1 76 ? 7.958 7.123 0.136 1.00 96.25 76 PHE A N 1
ATOM 583 C CA . PHE A 1 76 ? 6.550 7.447 0.347 1.00 96.25 76 PHE A CA 1
ATOM 584 C C . PHE A 1 76 ? 5.832 6.362 1.164 1.00 96.25 76 PHE A C 1
ATOM 586 O O . PHE A 1 76 ? 5.247 6.659 2.210 1.00 96.25 76 PHE A O 1
ATOM 593 N N . SER A 1 77 ? 5.936 5.098 0.749 1.00 96.75 77 SER A N 1
ATOM 594 C CA . SER A 1 77 ? 5.312 3.959 1.436 1.00 96.75 77 SER A CA 1
ATOM 595 C C . SER A 1 77 ? 5.810 3.807 2.878 1.00 96.75 77 SER A C 1
ATOM 597 O O . SER A 1 77 ? 5.029 3.534 3.799 1.00 96.75 77 SER A O 1
ATOM 599 N N . LEU A 1 78 ? 7.100 4.065 3.115 1.00 97.81 78 LEU A N 1
ATOM 600 C CA . LEU A 1 78 ? 7.690 4.065 4.449 1.00 97.81 78 LEU A CA 1
ATOM 601 C C . LEU A 1 78 ? 7.130 5.198 5.323 1.00 97.81 78 LEU A C 1
ATOM 603 O O . LEU A 1 78 ? 6.760 4.947 6.470 1.00 97.81 78 LEU A O 1
ATOM 607 N N . ILE A 1 79 ? 7.009 6.421 4.794 1.00 98.31 79 ILE A N 1
ATOM 608 C CA . ILE A 1 79 ? 6.422 7.563 5.517 1.00 98.31 79 ILE A CA 1
ATOM 609 C C . ILE A 1 79 ? 4.979 7.257 5.930 1.00 98.31 79 ILE A C 1
ATOM 611 O O . ILE A 1 79 ? 4.613 7.476 7.087 1.00 98.31 79 ILE A O 1
ATOM 615 N N . ILE A 1 80 ? 4.172 6.708 5.019 1.00 98.00 80 ILE A N 1
ATOM 616 C CA . ILE A 1 80 ? 2.785 6.318 5.304 1.00 98.00 80 ILE A CA 1
ATOM 617 C C . ILE A 1 80 ? 2.727 5.238 6.394 1.00 98.00 80 ILE A C 1
ATOM 619 O O . ILE A 1 80 ? 1.941 5.352 7.340 1.00 98.00 80 ILE A O 1
ATOM 623 N N . THR A 1 81 ? 3.605 4.235 6.319 1.00 97.88 81 THR A N 1
ATOM 624 C CA . THR A 1 81 ? 3.714 3.176 7.334 1.00 97.88 81 THR A CA 1
ATOM 625 C C . THR A 1 81 ? 4.072 3.751 8.705 1.00 97.88 81 THR A C 1
ATOM 627 O O . THR A 1 81 ? 3.401 3.460 9.698 1.00 97.88 81 THR A O 1
ATOM 630 N N . ILE A 1 82 ? 5.093 4.613 8.771 1.00 98.12 82 ILE A N 1
ATOM 631 C CA . ILE A 1 82 ? 5.533 5.273 10.007 1.00 98.12 82 ILE A CA 1
ATOM 632 C C . ILE A 1 82 ? 4.406 6.134 10.586 1.00 98.12 82 ILE A C 1
ATOM 634 O O . ILE A 1 82 ? 4.131 6.049 11.783 1.00 98.12 82 ILE A O 1
ATOM 638 N N . ALA A 1 83 ? 3.704 6.913 9.759 1.00 97.62 83 ALA A N 1
ATOM 639 C CA . ALA A 1 83 ? 2.557 7.705 10.197 1.00 97.62 83 ALA A CA 1
ATOM 640 C C . ALA A 1 83 ? 1.456 6.819 10.806 1.00 97.62 83 ALA A C 1
ATOM 642 O O . ALA A 1 83 ? 0.923 7.132 11.875 1.00 97.62 83 ALA A O 1
ATOM 643 N N . GLY A 1 84 ? 1.163 5.676 10.179 1.00 96.25 84 GLY A N 1
ATOM 644 C CA . GLY A 1 84 ? 0.243 4.675 10.712 1.00 96.25 84 GLY A CA 1
ATOM 645 C C . GLY A 1 84 ? 0.680 4.126 12.075 1.00 96.25 84 GLY A C 1
ATOM 646 O O . GLY A 1 84 ? -0.128 4.078 13.003 1.00 96.25 84 GLY A O 1
ATOM 647 N N . ILE A 1 85 ? 1.963 3.789 12.237 1.00 95.88 85 ILE A N 1
ATOM 648 C CA . ILE A 1 85 ? 2.537 3.311 13.507 1.00 95.88 85 ILE A CA 1
ATOM 649 C C . ILE A 1 85 ? 2.474 4.394 14.594 1.00 95.88 85 ILE A C 1
ATOM 651 O O . ILE A 1 85 ? 2.091 4.099 15.725 1.00 95.88 85 ILE A O 1
ATOM 655 N N . ILE A 1 86 ? 2.785 5.652 14.271 1.00 94.81 86 ILE A N 1
ATOM 656 C CA . ILE A 1 86 ? 2.700 6.773 15.221 1.00 94.81 86 ILE A CA 1
ATOM 657 C C . ILE A 1 86 ? 1.254 6.968 15.693 1.00 94.81 86 ILE A C 1
ATOM 659 O O . ILE A 1 86 ? 1.002 7.126 16.890 1.00 94.81 86 ILE A O 1
ATOM 663 N N . LEU A 1 87 ? 0.280 6.926 14.778 1.00 92.06 87 LEU A N 1
ATOM 664 C CA . LEU A 1 87 ? -1.135 7.008 15.147 1.00 92.06 87 LEU A CA 1
ATOM 665 C C . LEU A 1 87 ? -1.572 5.821 16.008 1.00 92.06 87 LEU A C 1
ATOM 667 O O . LEU A 1 87 ? -2.338 6.015 16.954 1.00 92.06 87 LEU A O 1
ATOM 671 N N . LEU A 1 88 ? -1.070 4.620 15.711 1.00 91.19 88 LEU A N 1
ATOM 672 C CA . LEU A 1 88 ? -1.335 3.420 16.498 1.00 91.19 88 LEU A CA 1
ATOM 673 C C . LEU A 1 88 ? -0.786 3.560 17.922 1.00 91.19 88 LEU A C 1
ATOM 675 O O . LEU A 1 88 ? -1.512 3.308 18.884 1.00 91.19 88 LEU A O 1
ATOM 679 N N . TRP A 1 89 ? 0.463 4.009 18.057 1.00 90.00 89 TRP A N 1
ATOM 680 C CA . TRP A 1 89 ? 1.111 4.261 19.343 1.00 90.00 89 TRP A CA 1
ATOM 681 C C . TRP A 1 89 ? 0.306 5.264 20.174 1.00 90.00 89 TRP A C 1
ATOM 683 O O . TRP A 1 89 ? -0.101 4.970 21.297 1.00 90.00 89 TRP A O 1
ATOM 693 N N . ASN A 1 90 ? -0.046 6.403 19.574 1.00 86.81 90 ASN A N 1
ATOM 694 C CA . ASN A 1 90 ? -0.846 7.441 20.224 1.00 86.81 90 ASN A CA 1
ATOM 695 C C . ASN A 1 90 ? -2.243 6.948 20.634 1.00 86.81 90 ASN A C 1
ATOM 697 O O . ASN A 1 90 ? -2.758 7.340 21.681 1.00 86.81 90 ASN A O 1
ATOM 701 N N . ALA A 1 91 ? -2.868 6.090 19.823 1.00 83.06 91 ALA A N 1
ATOM 702 C CA . ALA A 1 91 ? -4.161 5.491 20.140 1.00 83.06 91 ALA A CA 1
ATOM 703 C C . ALA A 1 91 ? -4.070 4.435 21.256 1.00 83.06 91 ALA A C 1
ATOM 705 O O . ALA A 1 91 ? -5.049 4.247 21.978 1.00 83.06 91 ALA A O 1
ATOM 706 N N . SER A 1 92 ? -2.922 3.763 21.399 1.00 80.31 92 SER A N 1
ATOM 707 C CA . SER A 1 92 ? -2.673 2.754 22.435 1.00 80.31 92 SER A CA 1
ATOM 708 C C . SER A 1 92 ? -2.274 3.358 23.782 1.00 80.31 92 SER A C 1
ATOM 710 O O . SER A 1 92 ? -2.567 2.763 24.815 1.00 80.31 92 SER A O 1
ATOM 712 N N . SER A 1 93 ? -1.610 4.516 23.798 1.00 76.06 93 SER A N 1
ATOM 713 C CA . SER A 1 93 ? -1.201 5.197 25.037 1.00 76.06 93 SER A CA 1
ATOM 714 C C . SER A 1 93 ? -2.340 5.946 25.739 1.00 76.06 93 SER A C 1
ATOM 716 O O . SER A 1 93 ? -2.165 6.427 26.856 1.00 76.06 93 SER A O 1
ATOM 718 N N . SER A 1 94 ? -3.515 6.069 25.116 1.00 68.62 94 SER A N 1
ATOM 719 C CA . SER A 1 94 ? -4.682 6.673 25.761 1.00 68.62 94 SER A CA 1
ATOM 720 C C . SER A 1 94 ? -5.304 5.682 26.755 1.00 68.62 94 SER A C 1
ATOM 722 O O . SER A 1 94 ? -5.715 4.595 26.363 1.00 68.62 94 SER A O 1
ATOM 724 N N . ASN A 1 95 ? -5.427 6.061 28.035 1.00 60.47 95 ASN A N 1
ATOM 725 C CA . ASN A 1 95 ? -6.003 5.235 29.119 1.00 60.47 95 ASN A CA 1
ATOM 726 C C . ASN A 1 95 ? -7.460 4.772 28.888 1.00 60.47 95 ASN A C 1
ATOM 728 O O . ASN A 1 95 ? -7.994 3.981 29.666 1.00 60.47 95 ASN A O 1
ATOM 732 N N . ASN A 1 96 ? -8.114 5.243 27.826 1.00 60.31 96 ASN A N 1
ATOM 733 C CA . ASN A 1 96 ? -9.398 4.721 27.386 1.00 60.31 96 ASN A CA 1
ATOM 734 C C . ASN A 1 96 ? -9.176 3.442 26.577 1.00 60.31 96 ASN A C 1
ATOM 736 O O . ASN A 1 96 ? -8.672 3.498 25.456 1.00 60.31 96 ASN A O 1
ATOM 740 N N . LYS A 1 97 ? -9.586 2.295 27.138 1.00 56.16 97 LYS A N 1
ATOM 741 C CA . LYS A 1 97 ? -9.613 0.984 26.467 1.00 56.16 97 LYS A CA 1
ATOM 742 C C . LYS A 1 97 ? -10.365 1.093 25.137 1.00 56.16 97 LYS A C 1
ATOM 744 O O . LYS A 1 97 ? -11.584 0.991 25.071 1.00 56.16 97 LYS A O 1
ATOM 749 N N . ASN A 1 98 ? -9.612 1.328 24.073 1.00 58.31 98 ASN A N 1
ATOM 750 C CA . ASN A 1 98 ? -10.122 1.582 22.738 1.00 58.31 98 ASN A CA 1
ATOM 751 C C . ASN A 1 98 ? -10.718 0.272 22.188 1.00 58.31 98 ASN A C 1
ATOM 753 O O . ASN A 1 98 ? -9.996 -0.717 22.026 1.00 58.31 98 ASN A O 1
ATOM 757 N N . SER A 1 99 ? -12.029 0.225 21.914 1.00 61.97 99 SER A N 1
ATOM 758 C CA . SER A 1 99 ? -12.704 -1.034 21.534 1.00 61.97 99 SER A CA 1
ATOM 759 C C . SER A 1 99 ? -12.181 -1.626 20.218 1.00 61.97 99 SER A C 1
ATOM 761 O O . SER A 1 99 ? -12.248 -2.838 20.013 1.00 61.97 99 SER A O 1
ATOM 763 N N . LEU A 1 100 ? -11.585 -0.793 19.357 1.00 63.38 100 LEU A N 1
ATOM 764 C CA . LEU A 1 100 ? -10.969 -1.217 18.102 1.00 63.38 100 LEU A CA 1
ATOM 765 C C . LEU A 1 100 ? -9.658 -1.986 18.297 1.00 63.38 100 LEU A C 1
ATOM 767 O O . LEU A 1 100 ? -9.497 -3.047 17.704 1.00 63.38 100 LEU A O 1
ATOM 771 N N . LEU A 1 101 ? -8.761 -1.508 19.167 1.00 65.75 101 LEU A N 1
ATOM 772 C CA . LEU A 1 101 ? -7.531 -2.234 19.523 1.00 65.75 101 LEU A CA 1
ATOM 773 C C . LEU A 1 101 ? -7.840 -3.498 20.328 1.00 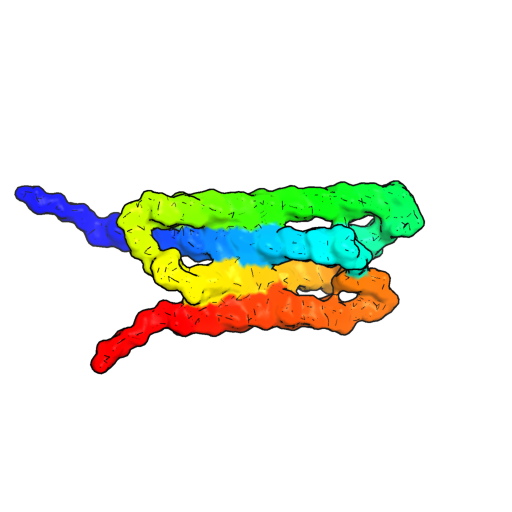65.75 101 LEU A C 1
ATOM 775 O O . LEU A 1 101 ? -7.163 -4.515 20.189 1.00 65.75 101 LEU A O 1
ATOM 779 N N . SER A 1 102 ? -8.912 -3.461 21.124 1.00 68.00 102 SER A N 1
ATOM 780 C CA . SER A 1 102 ? -9.405 -4.645 21.824 1.00 68.00 102 SER A CA 1
ATOM 781 C C . SER A 1 102 ? -9.985 -5.696 20.868 1.00 68.00 102 SER A C 1
ATOM 783 O O . SER A 1 102 ? -10.006 -6.881 21.202 1.00 68.00 102 SER A O 1
ATOM 785 N N . ASN A 1 103 ? -10.440 -5.290 19.680 1.00 82.25 103 ASN A N 1
ATOM 786 C CA . ASN A 1 103 ? -10.998 -6.166 18.662 1.00 82.25 103 ASN A CA 1
ATOM 787 C C . ASN A 1 103 ? -10.013 -6.382 17.506 1.00 82.25 103 ASN A C 1
ATOM 789 O O . ASN A 1 103 ? -10.120 -5.778 16.436 1.00 82.25 103 ASN A O 1
ATOM 793 N N . LYS A 1 104 ? -9.092 -7.327 17.713 1.00 85.06 104 LYS A N 1
ATOM 794 C CA . LYS A 1 104 ? -8.057 -7.713 16.739 1.00 85.06 104 LYS A CA 1
ATOM 795 C C . LYS A 1 104 ? -8.612 -7.999 15.336 1.00 85.06 104 LYS A C 1
ATOM 797 O O . LYS A 1 104 ? -7.951 -7.679 14.354 1.00 85.06 104 LYS A O 1
ATOM 802 N N . ARG A 1 105 ? -9.826 -8.563 15.229 1.00 88.25 105 ARG A N 1
ATOM 803 C CA . ARG A 1 105 ? -10.471 -8.839 13.931 1.00 88.25 105 ARG A CA 1
ATOM 804 C C . ARG A 1 105 ? -10.816 -7.553 13.195 1.00 88.25 105 ARG A C 1
ATOM 806 O O . ARG A 1 105 ? -10.490 -7.431 12.023 1.00 88.25 105 ARG A O 1
ATOM 813 N N . SER A 1 106 ? -11.430 -6.592 13.883 1.00 89.12 106 SER A N 1
ATOM 814 C CA . SER A 1 106 ? -11.767 -5.300 13.278 1.00 89.12 106 SER A CA 1
ATOM 815 C C . SER A 1 106 ? -10.516 -4.514 12.885 1.00 89.12 106 SER A C 1
ATOM 817 O O . SER A 1 106 ? -10.481 -3.918 11.813 1.00 89.12 106 SER A O 1
ATOM 819 N N . PHE A 1 107 ? -9.472 -4.551 13.718 1.00 91.06 107 PHE A N 1
ATOM 820 C CA . PHE A 1 107 ? -8.190 -3.919 13.407 1.00 91.06 107 PHE A CA 1
ATOM 821 C C . PHE A 1 107 ? -7.543 -4.519 12.149 1.00 91.06 107 PHE A C 1
ATOM 823 O O . PHE A 1 107 ? -7.215 -3.782 11.222 1.00 91.06 107 PHE A O 1
ATOM 830 N N . MET A 1 108 ? -7.450 -5.853 12.072 1.00 94.62 108 MET A N 1
ATOM 831 C CA . MET A 1 108 ? -6.964 -6.546 10.874 1.00 94.62 108 MET A CA 1
ATOM 832 C C . MET A 1 108 ? -7.842 -6.243 9.655 1.00 94.62 108 MET A C 1
ATOM 834 O O . MET A 1 108 ? -7.330 -6.002 8.569 1.00 94.62 108 MET A O 1
ATOM 838 N N . GLY A 1 109 ? -9.163 -6.180 9.842 1.00 95.19 109 GLY A N 1
ATOM 839 C CA . GLY A 1 109 ? -10.098 -5.798 8.791 1.00 95.19 109 GLY A CA 1
ATOM 840 C C . GLY A 1 109 ? -9.757 -4.444 8.171 1.00 95.19 109 GLY A C 1
ATOM 841 O O . GLY A 1 109 ? -9.702 -4.336 6.953 1.00 95.19 109 GLY A O 1
ATOM 842 N N . PHE A 1 110 ? -9.448 -3.434 8.987 1.00 96.12 110 PHE A N 1
ATOM 843 C CA . PHE A 1 110 ? -9.039 -2.120 8.487 1.00 96.12 110 PHE A CA 1
ATOM 844 C C . PHE A 1 110 ? -7.663 -2.106 7.807 1.00 96.12 110 PHE A C 1
ATOM 846 O O . PHE A 1 110 ? -7.503 -1.369 6.837 1.00 96.12 110 PHE A O 1
ATOM 853 N N . ILE A 1 111 ? -6.707 -2.932 8.251 1.00 97.12 111 ILE A N 1
ATOM 854 C CA . ILE A 1 111 ? -5.435 -3.124 7.530 1.00 97.12 111 ILE A CA 1
ATOM 855 C C . ILE A 1 111 ? -5.709 -3.675 6.129 1.00 97.12 111 ILE A C 1
ATOM 857 O O . ILE A 1 111 ? -5.233 -3.106 5.153 1.00 97.12 111 ILE A O 1
ATOM 861 N N . LEU A 1 112 ? -6.524 -4.730 6.007 1.00 97.69 112 LEU A N 1
ATOM 862 C CA . LEU A 1 112 ? -6.855 -5.315 4.702 1.00 97.69 112 LEU A CA 1
ATOM 863 C C . LEU A 1 112 ? -7.633 -4.340 3.807 1.00 97.69 112 LEU A C 1
ATOM 865 O O . LEU A 1 112 ? -7.434 -4.339 2.597 1.00 97.69 112 LEU A O 1
ATOM 869 N N . ILE A 1 113 ? -8.481 -3.484 4.390 1.00 97.69 113 ILE A N 1
ATOM 870 C CA . ILE A 1 113 ? -9.155 -2.413 3.645 1.00 97.69 113 ILE A CA 1
ATOM 871 C C . ILE A 1 113 ? -8.143 -1.404 3.093 1.00 97.69 113 ILE A C 1
ATOM 873 O O . ILE A 1 113 ? -8.235 -1.046 1.924 1.00 97.69 113 ILE A O 1
ATOM 877 N N . GLY A 1 114 ? -7.178 -0.962 3.906 1.00 97.62 114 GLY A N 1
ATOM 878 C CA . GLY A 1 114 ? -6.110 -0.074 3.442 1.00 97.62 114 GLY A CA 1
ATOM 879 C C . GLY A 1 114 ? -5.255 -0.719 2.352 1.00 97.62 114 GLY A C 1
ATOM 880 O O . GLY A 1 114 ? -5.004 -0.096 1.326 1.00 97.62 114 GLY A O 1
ATOM 881 N N . PHE A 1 115 ? -4.886 -1.986 2.546 1.00 98.12 115 PHE A N 1
ATOM 882 C CA . PHE A 1 115 ? -4.074 -2.759 1.610 1.00 98.12 115 PHE A CA 1
ATOM 883 C C . PHE A 1 115 ? -4.764 -2.935 0.253 1.00 98.12 115 PHE A C 1
ATOM 885 O O . PHE A 1 115 ? -4.234 -2.542 -0.781 1.00 98.12 115 PHE A O 1
ATOM 892 N N . GLY A 1 116 ? -5.986 -3.474 0.255 1.00 96.69 116 GLY A N 1
ATOM 893 C CA . GLY A 1 116 ? -6.747 -3.680 -0.974 1.00 96.69 116 GLY A CA 1
ATOM 894 C C . GLY A 1 116 ? -7.143 -2.364 -1.642 1.00 96.69 116 GLY A C 1
ATOM 895 O O . GLY A 1 116 ? -7.122 -2.262 -2.863 1.00 96.69 116 GLY A O 1
ATOM 896 N N . GLY A 1 117 ? -7.459 -1.332 -0.851 1.00 96.62 117 GLY A N 1
ATOM 897 C CA . GLY A 1 117 ? -7.768 0.001 -1.366 1.00 96.62 117 GLY A CA 1
ATOM 898 C C . GLY A 1 117 ? -6.587 0.633 -2.098 1.00 96.62 117 GLY A C 1
ATOM 899 O O . GLY A 1 117 ? -6.786 1.211 -3.163 1.00 96.62 117 GLY A O 1
ATOM 900 N N . PHE A 1 118 ? -5.370 0.473 -1.569 1.00 95.69 118 PHE A N 1
ATOM 901 C CA . PHE A 1 118 ? -4.154 0.904 -2.248 1.00 95.69 118 PHE A CA 1
ATOM 902 C 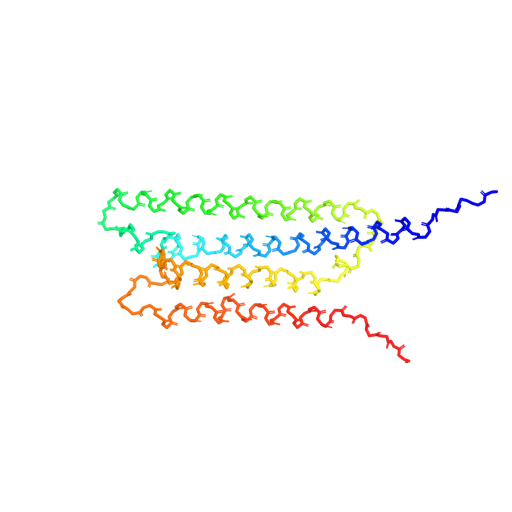C . PHE A 1 118 ? -3.998 0.205 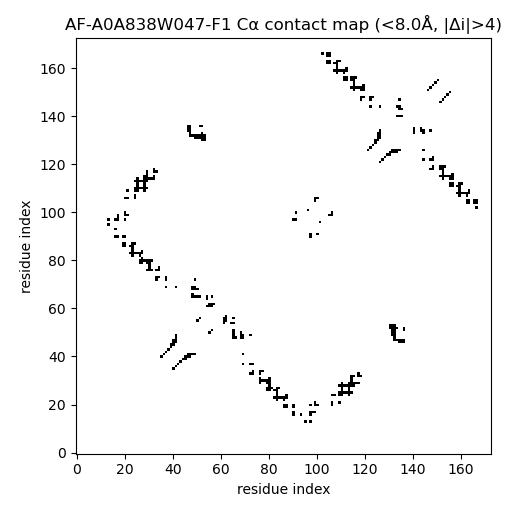-3.602 1.00 95.69 118 PHE A C 1
ATOM 904 O O . PHE A 1 118 ? -3.951 0.895 -4.611 1.00 95.69 118 PHE A O 1
ATOM 911 N N . ASN A 1 119 ? -4.041 -1.132 -3.641 1.00 93.88 119 ASN A N 1
ATOM 912 C CA . ASN A 1 119 ? -3.869 -1.893 -4.886 1.00 93.88 119 ASN A CA 1
ATOM 913 C C . ASN A 1 119 ? -4.934 -1.570 -5.946 1.00 93.88 119 ASN A C 1
ATOM 915 O O . ASN A 1 119 ? -4.638 -1.560 -7.134 1.00 93.88 119 ASN A O 1
ATOM 919 N N . VAL A 1 120 ? -6.180 -1.284 -5.545 1.00 92.62 120 VAL A N 1
ATOM 920 C CA . VAL A 1 120 ? -7.221 -0.852 -6.495 1.00 92.62 120 VAL A CA 1
ATOM 921 C C . VAL A 1 120 ? -6.908 0.526 -7.074 1.00 92.62 120 VAL A C 1
ATOM 923 O O . VAL A 1 120 ? -7.035 0.720 -8.278 1.00 92.62 120 VAL A O 1
ATOM 926 N N . ILE A 1 121 ? -6.540 1.492 -6.229 1.00 90.31 121 ILE A N 1
ATOM 927 C CA . ILE A 1 121 ? -6.242 2.859 -6.677 1.00 90.31 121 ILE A CA 1
ATOM 928 C C . ILE A 1 121 ? -5.000 2.859 -7.567 1.00 90.31 121 ILE A C 1
ATOM 930 O O . ILE A 1 121 ? -5.030 3.448 -8.641 1.00 90.31 121 ILE A O 1
ATOM 934 N N . GLU A 1 122 ? -3.945 2.186 -7.121 1.00 88.00 122 GLU A N 1
ATOM 935 C CA . GLU A 1 122 ? -2.682 2.019 -7.833 1.00 88.00 122 GLU A CA 1
ATOM 936 C C . GLU A 1 122 ? -2.930 1.343 -9.190 1.00 88.00 122 GLU A C 1
ATOM 938 O O . GLU A 1 122 ? -2.709 1.979 -10.216 1.00 88.00 122 GLU A O 1
ATOM 943 N N . GLY A 1 123 ? -3.553 0.161 -9.222 1.00 83.75 123 GLY A N 1
ATOM 944 C CA . GLY A 1 123 ? -3.770 -0.563 -10.475 1.00 83.75 123 GLY A CA 1
ATOM 945 C C . GLY A 1 123 ? -4.704 0.158 -11.454 1.00 83.75 123 GLY A C 1
ATOM 946 O O . GLY A 1 123 ? -4.495 0.115 -12.664 1.00 83.75 123 GLY A O 1
ATOM 947 N N . ILE A 1 124 ? -5.730 0.875 -10.975 1.00 81.38 124 ILE A N 1
ATOM 948 C CA . ILE A 1 124 ? -6.585 1.683 -11.864 1.00 81.38 124 ILE A CA 1
ATOM 949 C C . ILE A 1 124 ? -5.806 2.882 -12.408 1.00 81.38 124 ILE A C 1
ATOM 951 O O . ILE A 1 124 ? -5.848 3.147 -13.607 1.00 81.38 124 ILE A O 1
ATOM 955 N N . ILE A 1 125 ? -5.123 3.633 -11.544 1.00 82.12 125 ILE A N 1
ATOM 956 C CA . ILE A 1 125 ? -4.468 4.874 -11.957 1.00 82.12 125 ILE A CA 1
ATOM 957 C C . ILE A 1 125 ? -3.226 4.574 -12.792 1.00 82.12 125 ILE A C 1
ATOM 959 O O . ILE A 1 125 ? -3.096 5.124 -13.878 1.00 82.12 125 ILE A O 1
ATOM 963 N N . ASN A 1 126 ? -2.335 3.707 -12.330 1.00 79.38 126 ASN A N 1
ATOM 964 C CA . ASN A 1 126 ? -1.038 3.497 -12.958 1.00 79.38 126 ASN A CA 1
ATOM 965 C C . ASN A 1 126 ? -1.071 2.455 -14.071 1.00 79.38 126 ASN A C 1
ATOM 967 O O . ASN A 1 126 ? -0.415 2.689 -15.078 1.00 79.38 126 ASN A O 1
ATOM 971 N N . HIS A 1 127 ? -1.836 1.362 -13.948 1.00 81.25 127 HIS A N 1
ATOM 972 C CA . HIS A 1 127 ? -1.843 0.328 -15.000 1.00 81.25 127 HIS A CA 1
ATOM 973 C C . HIS A 1 127 ? -2.846 0.635 -16.112 1.00 81.25 127 HIS A C 1
ATOM 975 O O . HIS A 1 127 ? -2.582 0.322 -17.265 1.00 81.25 127 HIS A O 1
ATOM 981 N N . HIS A 1 128 ? -3.985 1.262 -15.787 1.00 73.00 128 HIS A N 1
ATOM 982 C CA . HIS A 1 128 ? -5.077 1.449 -16.755 1.00 73.00 128 HIS A CA 1
ATOM 983 C C . HIS A 1 128 ? -5.260 2.892 -17.240 1.00 73.00 128 HIS A C 1
ATOM 985 O O . HIS A 1 128 ? -5.616 3.092 -18.396 1.00 73.00 128 HIS A O 1
ATOM 991 N N . LEU A 1 129 ? -5.105 3.902 -16.374 1.00 73.69 129 LEU A N 1
ATOM 992 C CA . LEU A 1 129 ? -5.358 5.299 -16.763 1.00 73.69 129 LEU A CA 1
ATOM 993 C C . LEU A 1 129 ? -4.107 6.005 -17.280 1.00 73.69 129 LEU A C 1
ATOM 995 O O . LEU A 1 129 ? -4.172 6.707 -18.285 1.00 73.69 129 LEU A O 1
ATOM 999 N N . LEU A 1 130 ? -3.000 5.874 -16.555 1.00 72.00 130 LEU A N 1
ATOM 1000 C CA . LEU A 1 130 ? -1.735 6.531 -16.868 1.00 72.00 130 LEU A CA 1
ATOM 1001 C C . LEU A 1 130 ? -0.763 5.612 -17.611 1.00 72.00 130 LEU A C 1
ATOM 1003 O O . LEU A 1 130 ? 0.209 6.123 -18.158 1.00 72.00 130 LEU A O 1
ATOM 1007 N N . GLU A 1 131 ? -1.008 4.297 -17.604 1.00 81.38 131 GLU A N 1
ATOM 1008 C CA . GLU A 1 131 ? -0.137 3.270 -18.200 1.00 81.38 131 GLU A CA 1
ATOM 1009 C C . GLU A 1 131 ? 1.348 3.484 -17.830 1.00 81.38 131 GLU A C 1
ATOM 1011 O O . GLU A 1 131 ? 2.249 3.338 -18.653 1.00 81.38 131 GLU A O 1
ATOM 1016 N N . MET A 1 132 ? 1.618 3.873 -16.578 1.00 73.88 132 MET A N 1
ATOM 1017 C CA . MET A 1 132 ? 2.968 4.161 -16.069 1.00 73.88 132 MET A CA 1
ATOM 1018 C C . MET A 1 132 ? 3.842 2.903 -16.061 1.00 73.88 132 MET A C 1
ATOM 1020 O O . MET A 1 132 ? 5.048 2.971 -16.312 1.00 73.88 132 MET A O 1
ATOM 1024 N N . HIS A 1 133 ? 3.216 1.773 -15.743 1.00 82.31 133 HIS A N 1
ATOM 1025 C CA . HIS A 1 133 ? 3.777 0.431 -15.727 1.00 82.31 133 HIS A CA 1
ATOM 1026 C C . HIS A 1 133 ? 2.634 -0.589 -15.763 1.00 82.31 133 HIS A C 1
ATOM 1028 O O . HIS A 1 133 ? 1.492 -0.250 -15.443 1.00 82.31 133 HIS A O 1
ATOM 1034 N N . HIS A 1 134 ? 2.942 -1.825 -16.141 1.00 87.06 134 HIS A N 1
ATOM 1035 C CA . HIS A 1 134 ? 2.028 -2.959 -16.019 1.00 87.06 134 HIS A CA 1
ATOM 1036 C C . HIS A 1 134 ? 2.515 -3.906 -14.923 1.00 87.06 134 HIS A C 1
ATOM 1038 O O . HIS A 1 134 ? 3.669 -3.838 -14.519 1.00 87.06 134 HIS A O 1
ATOM 1044 N N . VAL A 1 135 ? 1.676 -4.832 -14.447 1.00 77.12 135 VAL A N 1
ATOM 1045 C CA . VAL A 1 135 ? 2.097 -5.805 -13.415 1.00 77.12 135 VAL A CA 1
ATOM 1046 C C . VAL A 1 135 ? 3.271 -6.657 -13.897 1.00 77.12 135 VAL A C 1
ATOM 1048 O O . VAL A 1 135 ? 4.152 -7.014 -13.114 1.00 77.12 135 VAL A O 1
ATOM 1051 N N . ILE A 1 136 ? 3.272 -6.989 -15.186 1.00 82.12 136 ILE A N 1
ATOM 1052 C CA . ILE A 1 136 ? 4.400 -7.590 -15.891 1.00 82.12 136 ILE A CA 1
ATOM 1053 C C . ILE A 1 136 ? 4.541 -6.850 -17.217 1.00 82.12 136 ILE A C 1
ATOM 1055 O O . ILE A 1 136 ? 3.580 -6.794 -17.988 1.00 82.12 136 ILE A O 1
ATOM 1059 N N . ASP A 1 137 ? 5.740 -6.359 -17.516 1.00 77.44 137 ASP A N 1
ATOM 1060 C CA . ASP A 1 137 ? 6.032 -5.671 -18.777 1.00 77.44 137 ASP A CA 1
ATOM 1061 C C . ASP A 1 137 ? 6.143 -6.668 -19.954 1.00 77.44 137 ASP A C 1
ATOM 1063 O O . ASP A 1 137 ? 7.223 -7.034 -20.422 1.00 77.44 137 ASP A O 1
ATOM 1067 N N . VAL A 1 138 ? 4.990 -7.149 -20.432 1.00 79.62 138 VAL A N 1
ATOM 1068 C CA . VAL A 1 138 ? 4.834 -8.043 -21.595 1.00 79.62 138 VAL A CA 1
ATOM 1069 C C . VAL A 1 138 ? 3.871 -7.453 -22.625 1.00 79.62 138 VAL A C 1
ATOM 1071 O O . VAL A 1 138 ? 3.059 -6.592 -22.319 1.00 79.62 138 VAL A O 1
ATOM 1074 N N . ALA A 1 139 ? 3.899 -7.974 -23.857 1.00 75.38 139 ALA A N 1
ATOM 1075 C CA . ALA A 1 139 ? 3.087 -7.466 -24.970 1.00 75.38 139 ALA A CA 1
ATOM 1076 C C . ALA A 1 139 ? 1.557 -7.513 -24.748 1.00 75.38 139 ALA A C 1
ATOM 1078 O O . ALA A 1 139 ? 0.824 -6.813 -25.440 1.00 75.38 139 ALA A O 1
ATOM 1079 N N . ASN A 1 140 ? 1.059 -8.352 -23.832 1.00 82.88 140 ASN A N 1
ATOM 1080 C CA . ASN A 1 140 ? -0.357 -8.393 -23.454 1.00 82.88 140 ASN A CA 1
ATOM 1081 C C . ASN A 1 140 ? -0.493 -8.548 -21.925 1.00 82.88 140 ASN A C 1
ATOM 1083 O O . ASN A 1 140 ? -0.599 -9.677 -21.433 1.00 82.88 140 ASN A O 1
ATOM 1087 N N . PRO A 1 141 ? -0.450 -7.434 -21.173 1.00 85.31 141 PRO A N 1
ATOM 1088 C CA . PRO A 1 141 ? -0.409 -7.449 -19.710 1.00 85.31 141 PRO A CA 1
ATOM 1089 C C . PRO A 1 141 ? -1.794 -7.557 -19.059 1.00 85.31 141 PRO A C 1
ATOM 1091 O O . PRO A 1 141 ? -1.900 -7.881 -17.880 1.00 85.31 141 PRO A O 1
ATOM 1094 N N . LEU A 1 142 ? -2.869 -7.366 -19.831 1.00 85.62 142 LEU A N 1
ATOM 1095 C CA . LEU A 1 142 ? -4.240 -7.175 -19.345 1.00 85.62 142 LEU A CA 1
ATOM 1096 C C . LEU A 1 142 ? -4.684 -8.264 -18.348 1.00 85.62 142 LEU A C 1
ATOM 1098 O O . LEU A 1 142 ? -5.271 -7.974 -17.307 1.00 85.62 142 LEU A O 1
ATOM 1102 N N . ALA A 1 143 ? -4.371 -9.533 -18.628 1.00 85.62 143 ALA A N 1
ATOM 1103 C CA . ALA A 1 143 ? -4.721 -10.636 -17.733 1.00 85.62 143 ALA A CA 1
ATOM 1104 C C . ALA A 1 143 ? -4.026 -10.536 -16.360 1.00 85.62 143 ALA A C 1
ATOM 1106 O O . ALA A 1 143 ? -4.634 -10.878 -15.341 1.00 85.62 143 ALA A O 1
ATOM 1107 N N . PHE A 1 144 ? -2.780 -10.060 -16.319 1.00 86.75 144 PHE A N 1
ATOM 1108 C CA . PHE A 1 144 ? -2.023 -9.856 -15.085 1.00 86.75 144 PHE A CA 1
ATOM 1109 C C . PHE A 1 144 ? -2.540 -8.640 -14.316 1.00 86.75 144 PHE A C 1
ATOM 1111 O O . PHE A 1 144 ? -2.782 -8.761 -13.116 1.00 86.75 144 PHE A O 1
ATOM 1118 N N . ASP A 1 145 ? -2.831 -7.539 -15.008 1.00 85.00 145 ASP A N 1
ATOM 1119 C CA . ASP A 1 145 ? -3.372 -6.317 -14.400 1.00 85.00 145 ASP A CA 1
ATOM 1120 C C . ASP A 1 145 ? -4.760 -6.564 -13.778 1.00 85.00 145 ASP A C 1
ATOM 1122 O O . ASP A 1 145 ? -5.028 -6.187 -12.633 1.00 85.00 145 ASP A O 1
ATOM 1126 N N . ILE A 1 146 ? -5.636 -7.309 -14.467 1.00 85.81 146 ILE A N 1
ATOM 1127 C CA . ILE A 1 146 ? -6.923 -7.742 -13.896 1.00 85.81 146 ILE A CA 1
ATOM 1128 C C . ILE A 1 146 ? -6.709 -8.682 -12.709 1.00 85.81 146 ILE A C 1
ATOM 1130 O O . ILE A 1 146 ? -7.397 -8.557 -11.692 1.00 85.81 146 ILE A O 1
ATOM 1134 N N . THR A 1 147 ? -5.777 -9.634 -12.813 1.00 87.62 147 THR A N 1
ATOM 1135 C CA . THR A 1 147 ? -5.494 -10.568 -11.712 1.00 87.62 147 THR A CA 1
ATOM 1136 C C . THR A 1 147 ? -5.019 -9.812 -10.474 1.00 87.62 147 THR A C 1
ATOM 1138 O O . THR A 1 147 ? -5.477 -10.107 -9.370 1.00 87.62 147 THR A O 1
ATOM 1141 N N . PHE A 1 148 ? -4.177 -8.796 -10.645 1.00 88.81 148 PHE A N 1
ATOM 1142 C CA . PHE A 1 148 ? -3.733 -7.922 -9.567 1.00 88.81 148 PHE A CA 1
ATOM 1143 C C . PHE A 1 148 ? -4.895 -7.138 -8.943 1.00 88.81 148 PHE A C 1
ATOM 1145 O O . PHE A 1 148 ? -5.078 -7.189 -7.724 1.00 88.81 148 PHE A O 1
ATOM 1152 N N . LEU A 1 149 ? -5.757 -6.512 -9.751 1.00 88.25 149 LEU A N 1
ATOM 1153 C CA . LEU A 1 149 ? -6.936 -5.796 -9.246 1.00 88.25 149 LEU A CA 1
ATOM 1154 C C . LEU A 1 149 ? -7.893 -6.709 -8.467 1.00 88.25 149 LEU A C 1
ATOM 1156 O O . LEU A 1 149 ? -8.406 -6.329 -7.410 1.00 88.25 149 LEU A O 1
ATOM 1160 N N . VAL A 1 150 ? -8.137 -7.924 -8.960 1.00 89.69 150 VAL A N 1
ATOM 1161 C CA . VAL A 1 150 ? -9.064 -8.869 -8.326 1.00 89.69 150 VAL A CA 1
ATOM 1162 C C . VAL A 1 150 ? -8.457 -9.482 -7.065 1.00 89.69 150 VAL A C 1
ATOM 1164 O O . VAL A 1 150 ? -9.099 -9.488 -6.013 1.00 89.69 150 VAL A O 1
ATOM 1167 N N . VAL A 1 151 ? -7.232 -10.001 -7.147 1.00 89.00 151 VAL A N 1
ATOM 1168 C CA . VAL A 1 151 ? -6.601 -10.746 -6.049 1.00 89.00 151 VAL A CA 1
ATOM 1169 C C . VAL A 1 151 ? -5.969 -9.799 -5.035 1.00 89.00 151 VAL A C 1
ATOM 1171 O O . VAL A 1 151 ? -6.229 -9.934 -3.843 1.00 89.00 151 VAL A O 1
ATOM 1174 N N . GLY A 1 152 ? -5.170 -8.833 -5.483 1.00 85.56 152 GLY A N 1
ATOM 1175 C CA . GLY A 1 152 ? -4.490 -7.863 -4.621 1.00 85.56 152 GLY A CA 1
ATOM 1176 C C . GLY A 1 152 ? -5.420 -6.768 -4.098 1.00 85.56 152 GLY A C 1
ATOM 1177 O O . GLY A 1 152 ? -5.274 -6.332 -2.956 1.00 85.56 152 GLY A O 1
ATOM 1178 N N . GLY A 1 153 ? -6.402 -6.347 -4.896 1.00 92.38 153 GLY A N 1
ATOM 1179 C CA . GLY A 1 153 ? -7.364 -5.311 -4.526 1.00 92.38 153 GLY A CA 1
ATOM 1180 C C . GLY A 1 153 ? -8.645 -5.862 -3.898 1.00 92.38 153 GLY A C 1
ATOM 1181 O O . GLY A 1 153 ? -8.880 -5.761 -2.688 1.00 92.38 153 GLY A O 1
ATOM 1182 N N . LEU A 1 154 ? -9.503 -6.451 -4.733 1.00 93.56 154 LEU A N 1
ATOM 1183 C CA . LEU A 1 154 ? -10.873 -6.801 -4.359 1.00 93.56 154 LEU A CA 1
ATOM 1184 C C . LEU A 1 154 ? -10.942 -7.891 -3.280 1.00 93.56 154 LEU A C 1
ATOM 1186 O O . LEU A 1 154 ? -11.724 -7.757 -2.336 1.00 93.56 154 LEU A O 1
ATOM 1190 N N . ALA A 1 155 ? -10.125 -8.944 -3.363 1.00 94.69 155 ALA A N 1
ATOM 1191 C CA . ALA A 1 155 ? -10.146 -10.021 -2.372 1.00 94.69 155 ALA A CA 1
ATOM 1192 C C . ALA A 1 155 ? -9.768 -9.520 -0.965 1.00 94.69 155 ALA A C 1
ATOM 1194 O O . ALA A 1 155 ? -10.405 -9.904 0.023 1.00 94.69 155 ALA A O 1
ATOM 1195 N N . PHE A 1 156 ? -8.798 -8.605 -0.865 1.00 95.69 156 PHE A N 1
ATOM 1196 C CA . PHE A 1 156 ? -8.420 -7.967 0.398 1.00 95.69 156 PHE A CA 1
ATOM 1197 C C . PHE A 1 156 ? -9.528 -7.048 0.926 1.00 95.69 156 PHE A C 1
ATOM 1199 O O . PHE A 1 156 ? -9.870 -7.131 2.109 1.00 95.69 156 PHE A O 1
ATOM 1206 N N . LEU A 1 157 ? -10.169 -6.251 0.062 1.00 96.00 157 LEU A N 1
ATOM 1207 C CA . LEU A 1 157 ? -11.309 -5.406 0.444 1.00 96.00 157 LEU A CA 1
ATOM 1208 C C . LEU A 1 157 ? -12.498 -6.226 0.970 1.00 96.00 157 LEU A C 1
ATOM 1210 O O . LEU A 1 157 ? -13.100 -5.886 1.996 1.00 96.00 157 LEU A O 1
ATOM 1214 N N . VAL A 1 158 ? -12.831 -7.327 0.291 1.00 96.31 158 VAL A N 1
ATOM 1215 C CA . VAL A 1 158 ? -13.913 -8.237 0.691 1.00 96.31 158 VAL A CA 1
ATOM 1216 C C . VAL A 1 158 ? -13.577 -8.909 2.019 1.00 96.31 158 VAL A C 1
ATOM 1218 O O . VAL A 1 158 ? -14.384 -8.868 2.950 1.00 96.31 158 VAL A O 1
ATOM 1221 N N . THR A 1 159 ? -12.371 -9.462 2.152 1.00 95.44 159 THR A N 1
ATOM 1222 C CA . THR A 1 159 ? -11.925 -10.122 3.388 1.00 95.44 159 THR A CA 1
ATOM 1223 C C . THR A 1 159 ? -11.914 -9.143 4.561 1.00 95.44 159 THR A C 1
ATOM 1225 O O . THR A 1 159 ? -12.453 -9.445 5.629 1.00 95.44 159 THR A O 1
ATOM 1228 N N . GLY A 1 160 ? -11.396 -7.930 4.353 1.00 94.88 160 GLY A N 1
ATOM 1229 C CA . GLY A 1 160 ? -11.423 -6.861 5.347 1.00 94.88 160 GLY A CA 1
ATOM 1230 C C . GLY A 1 160 ? -12.846 -6.512 5.785 1.00 94.88 160 GLY A C 1
ATOM 1231 O O . GLY A 1 160 ? -13.142 -6.458 6.981 1.00 94.88 160 GLY A O 1
ATOM 1232 N N . SER A 1 161 ? -13.767 -6.387 4.827 1.00 93.88 161 SER A N 1
ATOM 1233 C CA . SER A 1 161 ? -15.186 -6.122 5.089 1.00 93.88 161 SER A CA 1
ATOM 1234 C C . SER A 1 161 ? -15.865 -7.239 5.892 1.00 93.88 161 SER A C 1
ATOM 1236 O O . SER A 1 161 ? -16.670 -6.958 6.785 1.00 93.88 161 SER A O 1
ATOM 1238 N N . ILE A 1 162 ? -15.537 -8.505 5.619 1.00 94.00 162 ILE A N 1
ATOM 1239 C CA . ILE A 1 162 ? -16.055 -9.663 6.366 1.00 94.00 162 ILE A CA 1
ATOM 1240 C C . ILE A 1 162 ? -15.557 -9.643 7.819 1.00 94.00 162 ILE A C 1
ATOM 1242 O O . ILE A 1 162 ? -16.346 -9.854 8.750 1.00 94.00 162 ILE A O 1
ATOM 1246 N N . LEU A 1 163 ? -14.274 -9.337 8.039 1.00 92.12 163 LEU A N 1
ATOM 1247 C CA . LEU A 1 163 ? -13.698 -9.235 9.383 1.00 92.12 163 LEU A CA 1
ATOM 1248 C C . LEU A 1 163 ? -14.345 -8.115 10.207 1.00 92.12 163 LEU A C 1
ATOM 1250 O O . LEU A 1 163 ? -14.647 -8.317 11.386 1.00 92.12 163 LEU A O 1
ATOM 1254 N N . LEU A 1 164 ? -14.638 -6.972 9.580 1.00 89.94 164 LEU A N 1
ATOM 1255 C CA . LEU A 1 164 ? -15.323 -5.848 10.225 1.00 89.94 164 LEU A CA 1
ATOM 1256 C C . LEU A 1 164 ? -16.762 -6.192 10.642 1.00 89.94 164 LEU A C 1
ATOM 1258 O O . LEU A 1 164 ? -17.228 -5.748 11.693 1.00 89.94 164 LEU A O 1
ATOM 1262 N N . ARG A 1 165 ? -17.472 -7.012 9.857 1.00 86.00 165 ARG A N 1
ATOM 1263 C CA . ARG A 1 165 ? -18.834 -7.472 10.192 1.00 86.00 165 ARG A CA 1
ATOM 1264 C C . ARG A 1 165 ? -18.836 -8.483 11.338 1.00 86.00 165 ARG A C 1
ATOM 1266 O O . ARG A 1 165 ? -19.703 -8.420 12.206 1.00 86.00 165 ARG A O 1
ATOM 1273 N N . SER A 1 166 ? -17.831 -9.354 11.376 1.00 76.75 166 SER A N 1
ATOM 1274 C CA . SER A 1 166 ? -17.688 -10.429 12.370 1.00 76.75 166 SER A CA 1
ATOM 1275 C C . SER A 1 166 ? -17.176 -9.950 13.737 1.00 76.75 166 SER A C 1
ATOM 1277 O O . SER A 1 166 ? -17.095 -10.735 14.681 1.00 76.75 166 SER A O 1
ATOM 1279 N N . GLY A 1 167 ? -16.786 -8.676 13.841 1.00 64.94 167 GLY A N 1
ATOM 1280 C CA . GLY A 1 167 ? -16.286 -8.050 15.062 1.00 64.94 167 GLY A CA 1
ATOM 1281 C C . GLY A 1 167 ? -17.358 -7.402 15.946 1.00 64.94 167 GLY A C 1
ATOM 1282 O O . GLY A 1 167 ? -17.020 -6.934 17.032 1.00 64.94 167 GLY A O 1
ATOM 1283 N N . LYS A 1 168 ? -18.629 -7.341 15.528 1.00 59.38 168 LYS A N 1
ATOM 1284 C CA . LYS A 1 168 ? -19.699 -6.801 16.382 1.00 59.38 168 LYS A CA 1
ATOM 1285 C C . LYS A 1 168 ? -19.982 -7.783 17.533 1.00 59.38 168 LYS A C 1
ATOM 1287 O O . LYS A 1 168 ? -20.147 -8.970 17.252 1.00 59.38 168 LYS A O 1
ATOM 1292 N N . PRO A 1 169 ? -20.043 -7.338 18.805 1.00 48.31 169 PRO A N 1
ATOM 1293 C CA . PRO A 1 169 ? -20.461 -8.206 19.899 1.00 48.31 169 PRO A CA 1
ATOM 1294 C C . PRO A 1 169 ? -21.853 -8.746 19.578 1.00 48.31 169 PRO A C 1
ATOM 1296 O O . PRO A 1 169 ? -22.764 -7.965 19.300 1.00 48.31 169 PRO A O 1
ATOM 1299 N N . GLN A 1 170 ? -22.018 -10.068 19.588 1.00 45.16 170 GLN A N 1
ATOM 1300 C CA . GLN A 1 170 ? -23.352 -10.652 19.610 1.00 45.16 170 GLN A CA 1
ATOM 1301 C C . GLN A 1 170 ? -23.996 -10.197 20.920 1.00 45.16 170 GLN A C 1
ATOM 1303 O O . GLN A 1 170 ? -23.521 -10.556 21.999 1.00 45.16 170 GLN A O 1
ATOM 1308 N N . LEU A 1 171 ? -25.030 -9.359 20.832 1.00 44.81 171 LEU A N 1
ATOM 1309 C CA . LEU A 1 171 ? -25.923 -9.133 21.959 1.00 44.81 171 LEU A CA 1
ATOM 1310 C C . LEU A 1 171 ? -26.552 -10.495 22.255 1.00 44.81 171 LEU A C 1
ATOM 1312 O O . LEU A 1 171 ? -27.360 -10.981 21.466 1.00 44.81 171 LEU A O 1
ATOM 1316 N N . LYS A 1 172 ? -26.104 -11.154 23.329 1.00 42.34 172 LYS A N 1
ATOM 1317 C CA . LYS A 1 172 ? -26.812 -12.313 23.873 1.00 42.34 172 LYS A CA 1
ATOM 1318 C C . LYS A 1 172 ? -28.211 -11.824 24.255 1.00 42.34 172 LYS A C 1
ATOM 1320 O O . LYS A 1 172 ? -28.318 -10.984 25.146 1.00 42.34 172 LYS A O 1
ATOM 1325 N N . SER A 1 173 ? -29.221 -12.295 23.525 1.00 46.22 173 SER A N 1
ATOM 1326 C CA . SER A 1 173 ? -30.632 -12.227 23.919 1.00 46.22 173 SER A CA 1
ATOM 1327 C C . SER A 1 173 ? -30.883 -13.103 25.134 1.00 46.22 173 SER A C 1
ATOM 1329 O O . SER A 1 173 ? -30.326 -14.228 25.122 1.00 46.22 173 SER A O 1
#